Protein AF-A0A960KLU3-F1 (afdb_monomer_lite)

Foldseek 3Di:
DDDPVLVVVLVVCVPDPPRDVVVSVLWDWDWDDDPVDIDIDIDNDDDDDDDPDDPVVVVVVVVVVVVVD

Radius of gyration: 17.02 Å; chains: 1; bounding box: 36×29×41 Å

pLDDT: mean 90.77, std 8.49, range [45.31, 96.75]

Sequence (69 aa):
MHSPWIKELQAINSVHDRYNPAYWHELHHYILGFHDSTFECVARGFSVEKLELSFSEALTKATNRILEY

Secondary structure (DSSP, 8-state):
---HHHHHHHHHHTTSTT--GGGGGG-EEEEEE-SS-EEEEEES----------HHHHHHHHHHHHHT-

Structure (mmCIF, N/CA/C/O backbone):
data_AF-A0A960KLU3-F1
#
_entry.id   AF-A0A960KLU3-F1
#
loop_
_atom_site.group_PDB
_atom_site.id
_atom_site.type_symbol
_atom_site.label_atom_id
_atom_site.label_alt_id
_atom_site.label_comp_id
_atom_site.label_asym_id
_atom_site.label_entity_id
_atom_site.label_seq_id
_atom_site.pdbx_PDB_ins_code
_atom_site.Cartn_x
_atom_site.Cartn_y
_atom_site.Cartn_z
_atom_site.occupancy
_atom_site.B_iso_or_equiv
_atom_site.auth_seq_id
_atom_site.auth_comp_id
_atom_site.auth_asym_id
_atom_site.auth_atom_id
_atom_site.pdbx_PDB_model_num
ATOM 1 N N . MET A 1 1 ? -4.500 7.338 -15.818 1.00 45.31 1 MET A N 1
ATOM 2 C CA . MET A 1 1 ? -3.517 8.238 -15.171 1.00 45.31 1 MET A CA 1
ATOM 3 C C . MET A 1 1 ? -2.272 7.424 -14.863 1.00 45.31 1 MET A C 1
ATOM 5 O O . MET A 1 1 ? -2.394 6.438 -14.154 1.00 45.31 1 MET A O 1
ATOM 9 N N . HIS A 1 2 ? -1.108 7.780 -15.408 1.00 61.56 2 HIS A N 1
ATOM 10 C CA . HIS A 1 2 ? 0.153 7.110 -15.067 1.00 61.56 2 HIS A CA 1
ATOM 11 C C . HIS A 1 2 ? 0.854 7.917 -13.975 1.00 61.56 2 HIS A C 1
ATOM 13 O O . HIS A 1 2 ? 1.416 8.971 -14.266 1.00 61.56 2 HIS A O 1
ATOM 19 N N . SER A 1 3 ? 0.782 7.440 -12.730 1.00 80.62 3 SER A N 1
ATOM 20 C CA . SER A 1 3 ? 1.542 8.013 -11.614 1.00 80.62 3 SER A CA 1
ATOM 21 C C . SER A 1 3 ? 3.048 7.983 -11.936 1.00 80.62 3 SER A C 1
ATOM 23 O O . SER A 1 3 ? 3.536 6.916 -12.324 1.00 80.62 3 SER A O 1
ATOM 25 N N . PRO A 1 4 ? 3.795 9.095 -11.784 1.00 88.56 4 PRO A N 1
ATOM 26 C CA . PRO A 1 4 ? 5.253 9.102 -11.933 1.00 88.56 4 PRO A CA 1
ATOM 27 C C . PRO A 1 4 ? 5.939 8.048 -11.059 1.00 88.56 4 PRO A C 1
ATOM 29 O O . PRO A 1 4 ? 6.828 7.348 -11.533 1.00 88.56 4 PRO A O 1
ATOM 32 N N . TRP A 1 5 ? 5.432 7.833 -9.844 1.00 91.94 5 TRP A N 1
ATOM 33 C CA . TRP A 1 5 ? 5.982 6.853 -8.912 1.00 91.94 5 TRP A CA 1
ATOM 34 C C . TRP A 1 5 ? 5.894 5.413 -9.432 1.00 91.94 5 TRP A C 1
ATOM 36 O O . TRP A 1 5 ? 6.838 4.642 -9.298 1.00 91.94 5 TRP A O 1
ATOM 46 N N . ILE A 1 6 ? 4.809 5.050 -10.132 1.00 92.12 6 ILE A N 1
ATOM 47 C CA . ILE A 1 6 ? 4.712 3.727 -10.775 1.00 92.12 6 ILE A CA 1
ATOM 48 C C . ILE A 1 6 ? 5.808 3.563 -11.836 1.00 92.12 6 ILE A C 1
ATOM 50 O O . ILE A 1 6 ? 6.365 2.477 -11.965 1.00 92.12 6 ILE A O 1
ATOM 54 N N . LYS A 1 7 ? 6.146 4.623 -12.582 1.00 91.62 7 LYS A N 1
ATOM 55 C CA . LYS A 1 7 ? 7.222 4.566 -13.584 1.00 91.62 7 LYS A CA 1
ATOM 56 C C . LYS A 1 7 ? 8.595 4.409 -12.934 1.00 91.62 7 LYS A C 1
ATOM 58 O O . LYS A 1 7 ? 9.418 3.654 -13.439 1.00 91.62 7 LYS A O 1
ATOM 63 N N . GLU A 1 8 ? 8.831 5.092 -11.820 1.00 93.62 8 GLU A N 1
ATOM 64 C CA . GLU A 1 8 ? 10.066 4.952 -11.043 1.00 93.62 8 GLU A CA 1
ATOM 65 C C . GLU A 1 8 ? 10.214 3.529 -10.495 1.00 93.62 8 GLU A C 1
ATOM 67 O O . GLU A 1 8 ? 11.251 2.895 -10.687 1.00 93.62 8 GLU A O 1
ATOM 72 N N . LEU A 1 9 ? 9.148 2.978 -9.908 1.00 93.12 9 LEU A N 1
ATOM 73 C CA . LEU A 1 9 ? 9.121 1.597 -9.422 1.00 93.12 9 LEU A CA 1
ATOM 74 C C . LEU A 1 9 ? 9.321 0.578 -10.558 1.00 93.12 9 LEU A C 1
ATOM 76 O O . LEU A 1 9 ? 10.062 -0.391 -10.386 1.00 93.12 9 LEU A O 1
ATOM 80 N N . GLN A 1 10 ? 8.718 0.808 -11.732 1.00 93.56 10 GLN A N 1
ATOM 81 C CA . GLN A 1 10 ? 8.954 -0.001 -12.936 1.00 93.56 10 GLN A CA 1
A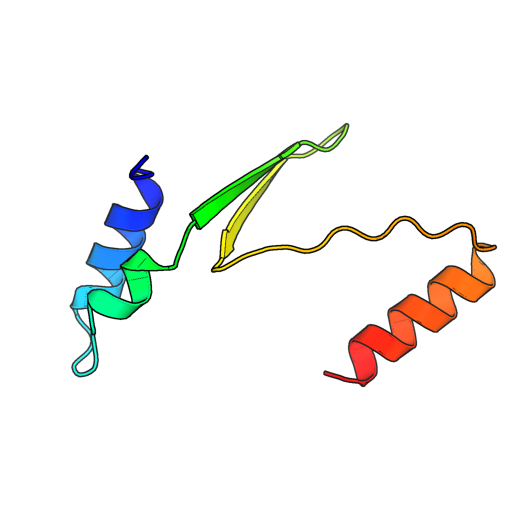TOM 82 C C . GLN A 1 10 ? 10.422 0.022 -13.354 1.00 93.56 10 GLN A C 1
ATOM 84 O O . GLN A 1 10 ? 10.989 -1.033 -13.631 1.00 93.56 10 GLN A O 1
ATOM 89 N N . ALA A 1 11 ? 11.040 1.205 -13.387 1.00 93.38 11 ALA A N 1
ATOM 90 C CA . ALA A 1 11 ? 12.440 1.360 -13.760 1.00 93.38 11 ALA A CA 1
ATOM 91 C C . ALA A 1 11 ? 13.362 0.609 -12.791 1.00 93.38 11 ALA A C 1
ATOM 93 O O . ALA A 1 11 ? 14.232 -0.132 -13.243 1.00 93.38 11 ALA A O 1
ATOM 94 N N . ILE A 1 12 ? 13.117 0.715 -11.480 1.00 93.62 12 ILE A N 1
ATOM 95 C CA . ILE A 1 12 ? 13.868 -0.028 -10.458 1.00 93.62 12 ILE A CA 1
ATOM 96 C C . ILE A 1 12 ? 13.724 -1.540 -10.668 1.00 93.62 12 ILE A C 1
ATOM 98 O O . ILE A 1 12 ? 14.721 -2.252 -10.662 1.00 93.62 12 ILE A O 1
ATOM 102 N N . ASN A 1 13 ? 12.508 -2.043 -10.904 1.00 93.31 13 ASN A N 1
ATOM 103 C CA . ASN A 1 13 ? 12.277 -3.484 -11.062 1.00 93.31 13 ASN A CA 1
ATOM 104 C C . ASN A 1 13 ? 12.717 -4.032 -12.437 1.00 93.31 13 ASN A C 1
ATOM 106 O O . ASN A 1 13 ? 12.786 -5.245 -12.629 1.00 93.31 13 ASN A O 1
ATOM 110 N N . SER A 1 14 ? 12.985 -3.163 -13.415 1.00 94.19 14 SER A N 1
ATOM 111 C CA . SER A 1 14 ? 13.313 -3.570 -14.789 1.00 94.19 14 SER A CA 1
ATOM 112 C C . SER A 1 14 ? 14.640 -4.321 -14.920 1.00 94.19 14 SER A C 1
ATOM 114 O O . SER A 1 14 ? 14.850 -5.004 -15.919 1.00 94.19 14 SER A O 1
ATOM 116 N N . VAL A 1 15 ? 15.513 -4.241 -13.908 1.00 95.75 15 VAL A N 1
ATOM 117 C CA . VAL A 1 15 ? 16.823 -4.913 -13.904 1.00 95.75 15 VAL A CA 1
ATOM 118 C C . VAL A 1 15 ? 16.747 -6.410 -13.585 1.00 95.75 15 VAL A C 1
ATOM 120 O O . VAL A 1 15 ? 17.756 -7.100 -13.689 1.00 95.75 15 VAL A O 1
ATOM 123 N N . HIS A 1 16 ? 15.589 -6.925 -13.163 1.00 92.69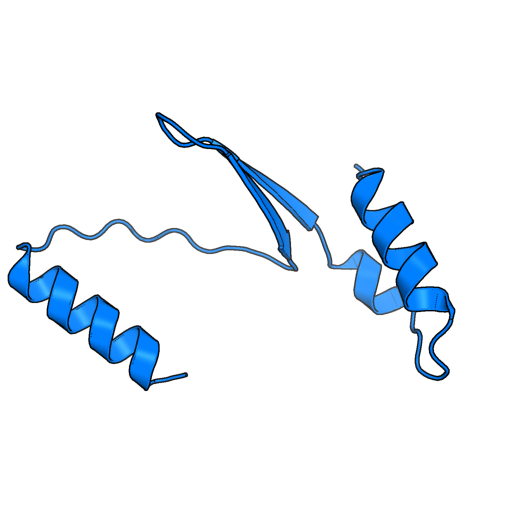 16 HIS A N 1
ATOM 124 C CA . HIS A 1 16 ? 15.439 -8.335 -12.803 1.00 92.69 16 HIS A CA 1
ATOM 125 C C . HIS A 1 16 ? 15.124 -9.204 -14.030 1.00 92.69 16 HIS A C 1
ATOM 127 O O . HIS A 1 16 ? 14.213 -8.893 -14.792 1.00 92.69 16 HIS A O 1
ATOM 133 N N . ASP A 1 17 ? 15.786 -10.359 -14.164 1.00 91.75 17 ASP A N 1
ATOM 134 C CA . ASP A 1 17 ? 15.660 -11.280 -15.317 1.00 91.75 17 ASP A CA 1
ATOM 135 C C . ASP A 1 17 ? 14.226 -11.743 -15.633 1.00 91.75 17 ASP A C 1
ATOM 137 O O . ASP A 1 17 ? 13.924 -12.163 -16.747 1.00 91.75 17 ASP A O 1
ATOM 141 N N . ARG A 1 18 ? 13.325 -11.694 -14.646 1.00 91.50 18 ARG A N 1
ATOM 142 C CA . ARG A 1 18 ? 11.905 -12.065 -14.785 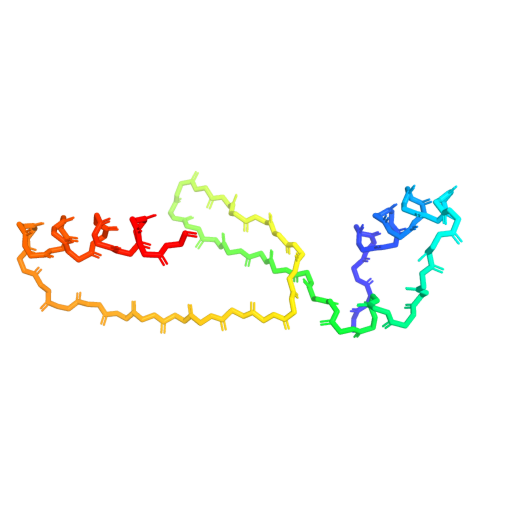1.00 91.50 18 ARG A CA 1
ATOM 143 C C . ARG A 1 18 ? 10.973 -10.857 -14.846 1.00 91.50 18 ARG A C 1
ATOM 145 O O . ARG A 1 18 ? 9.773 -10.997 -14.600 1.00 91.50 18 ARG A O 1
ATOM 152 N N . TYR A 1 19 ? 11.508 -9.673 -15.130 1.00 92.69 19 TYR A N 1
ATOM 153 C CA . TYR A 1 19 ? 10.707 -8.475 -15.301 1.00 92.69 19 TYR A CA 1
ATOM 154 C C . TYR A 1 19 ? 9.666 -8.695 -16.400 1.00 92.69 19 TYR A C 1
ATOM 156 O O . TYR A 1 19 ? 9.981 -9.073 -17.527 1.00 92.69 19 TYR A O 1
ATOM 164 N N . ASN A 1 20 ? 8.405 -8.439 -16.064 1.00 91.38 20 ASN A N 1
ATOM 165 C CA . ASN A 1 20 ? 7.312 -8.471 -17.019 1.00 91.38 20 ASN A CA 1
ATOM 166 C C . ASN A 1 20 ? 6.522 -7.155 -16.912 1.00 91.38 20 ASN A C 1
ATOM 168 O O . ASN A 1 20 ? 5.857 -6.922 -15.896 1.00 91.38 20 ASN A O 1
ATOM 172 N N . PRO A 1 21 ? 6.562 -6.302 -17.952 1.00 89.94 21 PRO A N 1
ATOM 173 C CA . PRO A 1 21 ? 5.881 -5.012 -17.943 1.00 89.94 21 PRO A CA 1
ATOM 174 C C . PRO A 1 21 ? 4.354 -5.152 -17.856 1.00 89.94 21 PRO A C 1
ATOM 176 O O . PRO A 1 21 ? 3.687 -4.242 -17.365 1.00 89.94 21 PRO A O 1
ATOM 179 N N . ALA A 1 22 ? 3.781 -6.288 -18.272 1.00 91.38 22 ALA A N 1
ATOM 180 C CA . ALA A 1 22 ? 2.338 -6.515 -18.218 1.00 91.38 22 ALA A CA 1
ATOM 181 C C . ALA A 1 22 ? 1.789 -6.430 -16.783 1.00 91.38 22 ALA A C 1
ATOM 183 O O . ALA A 1 22 ? 0.751 -5.808 -16.580 1.00 91.38 22 ALA A O 1
ATOM 184 N N . TYR A 1 23 ? 2.523 -6.930 -15.777 1.00 89.12 23 TYR A N 1
ATOM 185 C CA . TYR A 1 23 ? 2.084 -6.902 -14.371 1.00 89.12 23 TYR A CA 1
ATOM 186 C C . TYR A 1 23 ? 1.803 -5.499 -13.837 1.00 89.12 23 TYR A C 1
ATOM 188 O O . TYR A 1 23 ? 1.013 -5.331 -12.911 1.00 89.12 23 TYR A O 1
ATOM 196 N N . TRP A 1 24 ? 2.450 -4.490 -14.408 1.00 91.38 24 TRP A N 1
ATOM 197 C CA . TRP A 1 24 ? 2.320 -3.121 -13.943 1.00 91.38 24 TRP A CA 1
ATOM 198 C C . TRP A 1 24 ? 1.099 -2.392 -14.494 1.00 91.38 24 TRP A C 1
ATOM 200 O O . TRP A 1 24 ? 0.747 -1.338 -13.971 1.00 91.38 24 TRP A O 1
ATOM 210 N N . HIS A 1 25 ? 0.451 -2.935 -15.527 1.00 89.88 25 HIS A N 1
ATOM 211 C CA . HIS A 1 25 ? -0.755 -2.343 -16.112 1.00 89.88 25 HIS A CA 1
ATOM 212 C C . HIS A 1 25 ? -1.964 -2.462 -15.177 1.00 89.88 25 HIS A C 1
ATOM 214 O O . HIS A 1 25 ? -2.888 -1.661 -15.268 1.00 89.88 25 HIS A O 1
ATOM 220 N N . GLU A 1 26 ? -1.934 -3.437 -14.267 1.00 91.31 26 GLU A N 1
ATOM 221 C CA . GLU A 1 26 ? -2.973 -3.676 -13.262 1.00 91.31 26 GLU A CA 1
ATOM 222 C C . GLU A 1 26 ? -2.736 -2.897 -11.961 1.00 91.31 26 GLU A C 1
ATOM 224 O O . GLU A 1 26 ? -3.556 -2.961 -11.049 1.00 91.31 26 GLU A O 1
ATOM 229 N N . LEU A 1 27 ? -1.596 -2.211 -11.823 1.00 92.81 27 LEU A N 1
ATOM 230 C CA . LEU A 1 27 ? -1.242 -1.506 -10.598 1.00 92.81 27 LEU A CA 1
ATOM 231 C C . LEU A 1 27 ? -1.720 -0.058 -10.630 1.00 92.81 27 LEU A C 1
ATOM 233 O O . LEU A 1 27 ? -1.534 0.681 -11.596 1.00 92.81 27 LEU A O 1
ATOM 237 N N . HIS A 1 28 ? -2.278 0.357 -9.503 1.00 92.75 28 HIS A N 1
ATOM 238 C CA . HIS A 1 28 ? -2.791 1.689 -9.265 1.00 92.75 28 HIS A CA 1
ATOM 239 C C . HIS A 1 28 ? -2.053 2.323 -8.094 1.00 92.75 28 HIS A C 1
ATOM 241 O O . HIS A 1 28 ? -1.663 1.648 -7.143 1.00 92.75 28 HIS A O 1
ATOM 247 N N . HIS A 1 29 ? -1.869 3.635 -8.184 1.00 94.19 29 HIS A N 1
ATOM 248 C CA . HIS A 1 29 ? -1.284 4.431 -7.123 1.00 94.19 29 HIS A CA 1
ATOM 249 C C . HIS A 1 29 ? -2.409 5.014 -6.266 1.00 94.19 29 HIS A C 1
ATOM 251 O O . HIS A 1 29 ? -3.219 5.791 -6.775 1.00 94.19 29 HIS A O 1
ATOM 257 N N . TYR A 1 30 ? -2.461 4.625 -4.994 1.00 93.62 30 TYR A N 1
ATOM 258 C CA . TYR A 1 30 ? -3.468 5.061 -4.037 1.00 93.62 30 TYR A CA 1
ATOM 259 C C . TYR A 1 30 ? -2.862 5.994 -2.997 1.00 93.62 30 TYR A C 1
ATOM 261 O O . TYR A 1 30 ? -1.823 5.694 -2.415 1.00 93.62 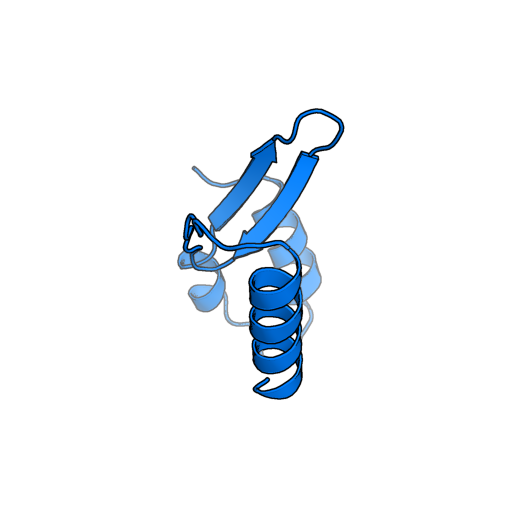30 TYR A O 1
ATOM 269 N N . ILE A 1 31 ? -3.574 7.089 -2.735 1.00 93.00 31 ILE A N 1
ATOM 270 C CA . ILE A 1 31 ? -3.278 8.041 -1.669 1.00 93.00 31 ILE A CA 1
ATOM 271 C C . ILE A 1 31 ? -4.505 8.074 -0.759 1.00 93.00 31 ILE A C 1
ATOM 273 O O . ILE A 1 31 ? -5.591 8.475 -1.181 1.00 93.00 31 ILE A O 1
ATOM 277 N N . LEU A 1 32 ? -4.340 7.618 0.478 1.00 91.25 32 LEU A N 1
ATOM 278 C CA . LEU A 1 32 ? -5.364 7.610 1.515 1.00 91.25 32 LEU A CA 1
ATOM 279 C C . LEU A 1 32 ? -5.007 8.664 2.564 1.00 91.25 32 LEU A C 1
ATOM 281 O O . LEU A 1 32 ? -4.035 8.518 3.305 1.00 91.25 32 LEU A O 1
ATOM 285 N N . GLY A 1 33 ? -5.798 9.736 2.607 1.00 93.94 33 GLY A N 1
ATOM 286 C CA . GLY A 1 33 ? -5.673 10.784 3.615 1.00 93.94 33 GLY A CA 1
ATOM 287 C C . GLY A 1 33 ? -6.388 10.398 4.908 1.00 93.94 33 GLY A C 1
ATOM 288 O O . GLY A 1 33 ? -7.583 10.104 4.897 1.00 93.94 33 GLY A O 1
ATOM 289 N N . PHE A 1 34 ? -5.660 10.433 6.016 1.00 90.62 34 PHE A N 1
ATOM 290 C CA . PHE A 1 34 ? -6.177 10.361 7.379 1.00 90.62 34 PHE A CA 1
ATOM 291 C C . PHE A 1 34 ? -6.054 11.736 8.042 1.00 90.62 34 PHE A C 1
ATOM 293 O O . PHE A 1 34 ? -5.439 12.645 7.490 1.00 90.62 34 PHE A O 1
ATOM 300 N N . HIS A 1 35 ? -6.646 11.895 9.227 1.00 91.94 35 HIS A N 1
ATOM 301 C CA . HIS A 1 35 ? -6.650 13.174 9.945 1.00 91.94 35 HIS A CA 1
ATOM 302 C C . HIS A 1 35 ? -5.234 13.754 10.131 1.00 91.94 35 HIS A C 1
ATOM 304 O O . HIS A 1 35 ? -5.023 14.934 9.871 1.00 91.94 35 HIS A O 1
ATOM 310 N N . ASP A 1 36 ? -4.267 12.909 10.509 1.00 94.50 36 ASP A N 1
ATOM 311 C CA . ASP A 1 36 ? -2.900 13.337 10.850 1.00 94.50 36 ASP A CA 1
ATOM 312 C C . ASP A 1 36 ? -1.823 12.811 9.894 1.00 94.50 36 ASP A C 1
ATOM 314 O O . ASP A 1 36 ? -0.644 13.137 10.032 1.00 94.50 36 ASP A O 1
ATOM 318 N N . SER A 1 37 ? -2.189 11.946 8.950 1.00 95.94 37 SER A N 1
ATOM 319 C CA . SER A 1 37 ? -1.216 11.253 8.112 1.00 95.94 37 SER A CA 1
ATOM 320 C C . SER A 1 37 ? -1.762 10.951 6.729 1.00 95.94 37 SER A C 1
ATOM 322 O O . SER A 1 37 ? -2.963 10.957 6.478 1.00 95.94 37 SER A O 1
ATOM 324 N N . THR A 1 38 ? -0.851 10.688 5.803 1.00 94.44 38 THR A N 1
ATOM 325 C CA . THR A 1 38 ? -1.183 10.177 4.478 1.00 94.44 38 THR A CA 1
ATOM 326 C C . THR A 1 38 ? -0.525 8.822 4.328 1.00 94.44 38 THR A C 1
ATOM 328 O O . THR A 1 38 ? 0.665 8.671 4.598 1.00 94.44 38 THR A O 1
ATOM 331 N N . PHE A 1 39 ? -1.309 7.835 3.918 1.00 92.62 39 PHE A N 1
ATOM 332 C CA . PHE A 1 39 ? -0.799 6.545 3.495 1.00 92.62 39 PHE A CA 1
ATOM 333 C C . PHE A 1 39 ? -0.807 6.497 1.974 1.00 92.62 39 PHE A C 1
ATOM 335 O O . PHE A 1 39 ? -1.826 6.765 1.340 1.00 92.62 39 PHE A O 1
ATOM 342 N N . GLU A 1 40 ? 0.331 6.148 1.396 1.00 93.94 40 GLU A N 1
ATOM 343 C CA . GLU A 1 40 ? 0.529 6.102 -0.043 1.00 93.94 40 GLU A CA 1
ATOM 344 C C . GLU A 1 40 ? 1.046 4.710 -0.431 1.00 93.94 40 GLU A C 1
ATOM 346 O O . GLU A 1 40 ? 1.960 4.182 0.207 1.00 93.94 40 GLU A O 1
ATOM 351 N N . CYS A 1 41 ? 0.432 4.067 -1.431 1.00 94.12 41 CYS A N 1
ATOM 352 C CA . CYS A 1 41 ? 0.835 2.727 -1.863 1.00 94.12 41 CYS A CA 1
ATOM 353 C C . CYS A 1 41 ? 0.519 2.427 -3.334 1.00 94.12 41 CYS A C 1
ATOM 355 O O . CYS A 1 41 ? -0.347 3.045 -3.954 1.00 94.12 41 CYS A O 1
ATOM 357 N N . VAL A 1 42 ? 1.202 1.420 -3.887 1.00 93.81 42 VAL A N 1
ATOM 358 C CA . VAL A 1 42 ? 0.906 0.859 -5.211 1.00 93.81 42 VAL A CA 1
ATOM 359 C C . VAL A 1 42 ? 0.322 -0.542 -5.050 1.00 93.81 42 VAL A C 1
ATOM 361 O O . VAL A 1 42 ? 0.973 -1.430 -4.505 1.00 93.81 42 VAL A O 1
ATOM 364 N N . ALA A 1 43 ? -0.907 -0.747 -5.525 1.00 94.06 43 ALA A N 1
ATOM 365 C CA . ALA A 1 43 ? -1.633 -2.011 -5.393 1.00 94.06 43 ALA A CA 1
ATOM 366 C C . ALA A 1 43 ? -2.573 -2.250 -6.583 1.00 94.06 43 ALA A C 1
ATOM 368 O O . ALA A 1 43 ? -2.912 -1.321 -7.314 1.00 94.06 43 ALA A O 1
ATOM 369 N N . ARG A 1 44 ? -3.039 -3.491 -6.773 1.00 93.88 44 ARG A N 1
ATOM 370 C CA . ARG A 1 44 ? -4.039 -3.810 -7.816 1.00 93.88 44 ARG A CA 1
ATOM 371 C C . ARG A 1 44 ? -5.439 -3.304 -7.475 1.00 93.88 44 ARG A C 1
ATOM 373 O O . ARG A 1 44 ? -6.235 -3.002 -8.352 1.00 93.88 44 ARG A O 1
ATOM 380 N N . GLY A 1 45 ? -5.740 -3.193 -6.190 1.00 92.94 45 GLY A N 1
ATOM 381 C CA . GLY A 1 45 ? -7.043 -2.789 -5.688 1.00 92.94 45 GLY A CA 1
ATOM 382 C C . GLY A 1 45 ? -7.012 -2.658 -4.175 1.00 92.94 45 GLY A C 1
ATOM 383 O O . GLY A 1 45 ? -6.020 -3.005 -3.534 1.00 92.94 45 GLY A O 1
ATOM 384 N N . PHE A 1 46 ? -8.107 -2.165 -3.615 1.00 91.62 46 PHE A N 1
ATOM 385 C CA . PHE A 1 46 ? -8.314 -2.072 -2.178 1.00 91.62 46 PHE A CA 1
ATOM 386 C C . PHE A 1 46 ? -9.778 -2.375 -1.851 1.00 91.62 46 PHE A C 1
ATOM 388 O O . PHE A 1 46 ? -10.658 -2.252 -2.704 1.00 91.62 46 PHE A O 1
ATOM 395 N N . SER A 1 47 ? -10.037 -2.754 -0.605 1.00 91.56 47 SER A N 1
ATOM 396 C CA . SER A 1 47 ? -11.384 -2.917 -0.060 1.00 91.56 47 SER A CA 1
ATOM 397 C C . SER A 1 47 ? -11.493 -2.148 1.247 1.00 91.56 47 SER A C 1
ATOM 399 O O . SER A 1 47 ? -10.562 -2.173 2.051 1.00 91.56 47 SER A O 1
ATOM 401 N N . VAL A 1 48 ? -12.635 -1.505 1.478 1.00 89.25 48 VAL A N 1
ATOM 402 C CA . VAL A 1 48 ? -12.924 -0.787 2.724 1.00 89.25 48 VAL A CA 1
ATOM 403 C C . VAL A 1 48 ? -14.121 -1.442 3.395 1.00 89.25 48 VAL A C 1
ATOM 405 O O . VAL A 1 48 ? -15.148 -1.667 2.760 1.00 89.25 48 VAL A O 1
ATOM 408 N N . GLU A 1 49 ? -13.993 -1.732 4.686 1.00 89.69 49 GLU A N 1
ATOM 409 C CA . GLU A 1 49 ? -15.058 -2.285 5.520 1.00 89.69 49 GLU A CA 1
ATOM 410 C C . GLU A 1 49 ? -15.207 -1.402 6.761 1.00 89.69 49 GLU A C 1
ATOM 412 O O . GLU A 1 49 ? -14.229 -1.144 7.465 1.00 89.69 49 GLU A O 1
ATOM 417 N N . LYS A 1 50 ? -16.431 -0.945 7.039 1.00 89.88 50 LYS A N 1
ATOM 418 C CA . LYS A 1 50 ? -16.762 -0.281 8.302 1.00 89.88 50 LYS A CA 1
ATOM 419 C C . LYS A 1 50 ? -17.303 -1.324 9.272 1.00 89.88 50 LYS A C 1
ATOM 421 O O . LYS A 1 50 ? -18.207 -2.079 8.927 1.00 89.88 50 LYS A O 1
ATOM 426 N N . LEU A 1 51 ? -16.765 -1.335 10.485 1.00 89.50 51 LEU A N 1
ATOM 427 C CA . LEU A 1 51 ? -17.178 -2.236 11.552 1.00 89.50 51 LEU A CA 1
ATOM 428 C C . LEU A 1 51 ? -17.831 -1.443 12.678 1.00 89.50 51 LEU A C 1
ATOM 430 O O . LEU A 1 51 ? -17.248 -0.482 13.172 1.00 89.50 51 LEU A O 1
ATOM 434 N N . GLU A 1 52 ? -19.021 -1.865 13.091 1.00 93.94 52 GLU A N 1
ATOM 435 C CA . GLU A 1 52 ? -19.689 -1.360 14.293 1.00 93.94 52 GLU A CA 1
ATOM 436 C C . GLU A 1 52 ? -19.564 -2.424 15.378 1.00 93.94 52 GLU A C 1
ATOM 438 O O . GLU A 1 52 ? -20.403 -3.307 15.513 1.00 93.94 52 GLU A O 1
ATOM 443 N N . LEU A 1 53 ? -18.432 -2.386 16.080 1.00 94.69 53 LEU A N 1
ATOM 444 C CA . LEU A 1 53 ? -18.039 -3.361 17.092 1.00 94.69 53 LEU A CA 1
ATOM 445 C C . LEU A 1 53 ? -17.627 -2.639 18.371 1.00 94.69 53 LEU A C 1
ATOM 447 O O . LEU A 1 53 ? -17.129 -1.509 18.325 1.00 94.69 53 LEU A O 1
ATOM 451 N N . SER A 1 54 ? -17.763 -3.314 19.510 1.00 96.50 54 SER A N 1
ATOM 452 C CA . SER A 1 54 ? -17.052 -2.892 20.713 1.00 96.50 54 SER A CA 1
ATOM 453 C C . SER A 1 54 ? -15.537 -3.009 20.504 1.00 96.50 54 SER A C 1
ATOM 455 O O . SER A 1 54 ? -15.051 -3.762 19.656 1.00 96.50 54 SER A O 1
ATOM 457 N N . PHE A 1 55 ? -14.759 -2.286 21.311 1.00 92.94 55 PHE A N 1
ATOM 458 C CA . PHE A 1 55 ? -13.300 -2.309 21.202 1.00 92.94 55 PHE A CA 1
ATOM 459 C C . PHE A 1 55 ? -12.711 -3.721 21.381 1.00 92.94 55 PHE A C 1
ATOM 461 O O . PHE A 1 55 ? -11.789 -4.101 20.661 1.00 92.94 55 PHE A O 1
ATOM 468 N N . SER A 1 56 ? -13.277 -4.526 22.290 1.00 96.75 56 SER A N 1
ATOM 469 C CA . SER A 1 56 ? -12.829 -5.907 22.519 1.00 96.75 56 SER A CA 1
ATOM 470 C C . SER A 1 56 ? -13.053 -6.787 21.290 1.00 96.75 56 SER A C 1
ATOM 472 O O . SER A 1 56 ? -12.158 -7.525 20.888 1.00 96.75 56 SER A O 1
ATOM 474 N N . GLU A 1 57 ? -14.230 -6.693 20.668 1.00 96.62 57 GLU A N 1
ATOM 475 C CA . GLU A 1 57 ? -14.560 -7.458 19.460 1.00 96.62 57 GLU A CA 1
ATOM 476 C C . GLU A 1 57 ? -13.694 -7.028 18.272 1.00 96.62 57 GLU A C 1
ATOM 478 O O . GLU A 1 57 ? -13.231 -7.871 17.500 1.00 96.62 57 GLU A O 1
ATOM 483 N N . ALA A 1 58 ? -13.425 -5.724 18.147 1.00 94.38 58 ALA A N 1
ATOM 484 C CA . ALA A 1 58 ? -12.517 -5.198 17.136 1.00 94.38 58 ALA A CA 1
ATOM 485 C C . ALA A 1 58 ? -11.094 -5.757 17.309 1.00 94.38 58 ALA A C 1
ATOM 487 O O . ALA A 1 58 ? -10.487 -6.182 16.324 1.00 94.38 58 ALA A O 1
ATOM 488 N N . LEU A 1 59 ? -10.585 -5.822 18.546 1.00 95.12 59 LEU A N 1
ATOM 489 C CA . LEU A 1 59 ? -9.260 -6.367 18.851 1.00 95.12 59 LEU A CA 1
ATOM 490 C C . LEU A 1 59 ? -9.161 -7.858 18.497 1.00 95.12 59 LEU A C 1
ATOM 492 O O . LEU A 1 59 ? -8.202 -8.280 17.848 1.00 95.12 59 LEU A O 1
ATOM 496 N N . THR A 1 60 ? -10.172 -8.651 18.861 1.00 95.88 60 THR A N 1
ATOM 497 C CA . THR A 1 60 ? -10.248 -10.070 18.490 1.00 95.88 60 THR A CA 1
ATOM 498 C C . THR A 1 60 ? -10.285 -10.249 16.971 1.00 95.88 60 THR A C 1
ATOM 500 O O . THR A 1 60 ? -9.498 -11.024 16.429 1.00 95.88 60 THR A O 1
ATOM 503 N N . LYS A 1 61 ? -11.137 -9.495 16.258 1.00 93.44 61 LYS A N 1
ATOM 504 C CA . LYS A 1 61 ? -11.251 -9.590 14.792 1.00 93.44 61 LYS A CA 1
ATOM 505 C C . LYS A 1 61 ? -9.954 -9.184 14.085 1.00 93.44 61 LYS A C 1
ATOM 507 O O . LYS A 1 61 ? -9.552 -9.855 13.138 1.00 93.44 61 LYS A O 1
ATOM 512 N N . ALA A 1 62 ? -9.289 -8.122 14.539 1.00 91.94 62 ALA A N 1
ATOM 513 C CA . ALA A 1 62 ? -8.002 -7.698 13.990 1.00 91.94 62 ALA A CA 1
ATOM 514 C C . ALA A 1 62 ? -6.908 -8.754 14.209 1.00 91.94 62 ALA A C 1
ATOM 516 O O . ALA A 1 62 ? -6.154 -9.053 13.287 1.00 91.94 62 ALA A O 1
ATOM 517 N N . THR A 1 63 ? -6.860 -9.361 15.398 1.00 94.69 63 THR A N 1
ATOM 518 C CA . THR A 1 63 ? -5.861 -10.387 15.736 1.00 94.69 63 THR A CA 1
ATOM 519 C C . THR A 1 63 ? -6.036 -11.638 14.879 1.00 94.69 63 THR A C 1
ATOM 521 O O . THR A 1 63 ? -5.066 -12.111 14.295 1.00 94.69 63 THR A O 1
ATOM 524 N N . ASN A 1 64 ? -7.272 -12.127 14.724 1.00 94.62 64 ASN A N 1
ATOM 525 C CA . ASN A 1 64 ? -7.556 -13.283 13.869 1.00 94.62 64 ASN A CA 1
ATOM 526 C C . ASN A 1 64 ? -7.142 -13.022 12.417 1.00 94.62 64 ASN A C 1
ATOM 528 O O . ASN A 1 64 ? -6.479 -13.854 11.815 1.00 94.62 64 ASN A O 1
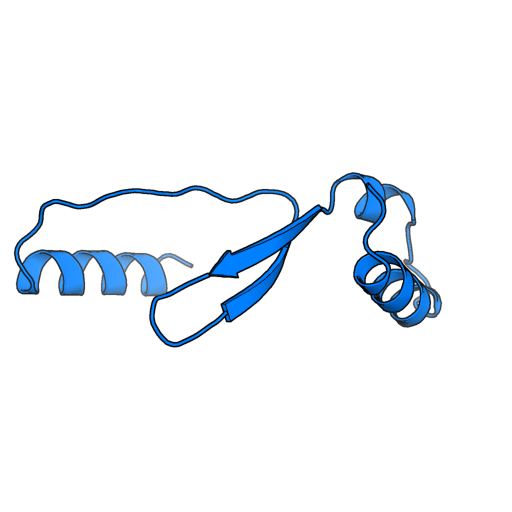ATOM 532 N N . ARG A 1 65 ? -7.425 -11.824 11.887 1.00 90.75 65 ARG A N 1
ATOM 533 C CA . ARG A 1 65 ? -6.993 -11.441 10.534 1.00 90.75 65 ARG A CA 1
ATOM 534 C C . ARG A 1 65 ? -5.481 -11.456 10.357 1.00 90.75 65 ARG A C 1
ATOM 536 O O . ARG A 1 65 ? -5.026 -11.813 9.286 1.00 90.75 65 ARG A O 1
ATOM 543 N N . ILE A 1 66 ? -4.713 -11.050 11.365 1.00 91.62 66 ILE 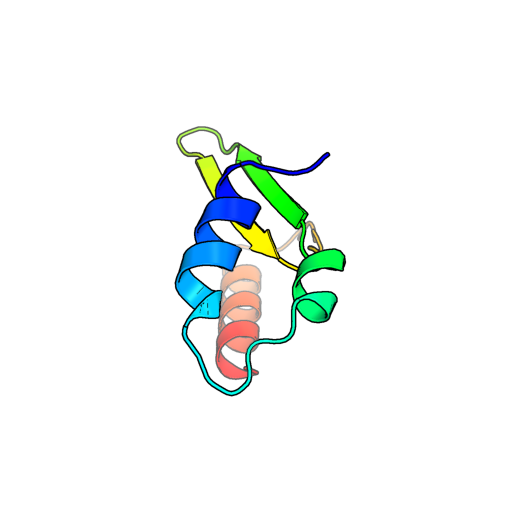A N 1
ATOM 544 C CA . ILE A 1 66 ? -3.245 -11.060 11.280 1.00 91.62 66 ILE A CA 1
ATOM 545 C C . ILE A 1 66 ? -2.707 -12.495 11.309 1.00 91.62 66 ILE A C 1
ATOM 547 O O . ILE A 1 66 ? -1.726 -12.779 10.636 1.00 91.62 66 ILE A O 1
ATOM 551 N N . LEU A 1 67 ? -3.338 -13.386 12.080 1.00 92.12 67 LEU A N 1
ATOM 552 C CA . LEU A 1 67 ? -2.914 -14.782 12.230 1.00 92.12 67 LEU A CA 1
ATOM 553 C C . LEU A 1 67 ? -3.357 -15.697 11.076 1.00 92.12 67 LEU A C 1
ATOM 555 O O . LEU A 1 67 ? -2.797 -16.776 10.914 1.00 92.12 67 LEU A O 1
ATOM 559 N N . GLU A 1 68 ? -4.381 -15.303 10.317 1.00 82.44 68 GLU A N 1
ATOM 560 C CA . GLU A 1 68 ? -4.909 -16.055 9.169 1.00 82.44 68 GLU A CA 1
ATOM 561 C C . GLU A 1 68 ? -4.128 -15.823 7.855 1.00 82.44 68 GLU A C 1
ATOM 563 O O . GLU A 1 68 ? -4.419 -16.491 6.861 1.00 82.44 68 GLU A O 1
ATOM 568 N N . TYR A 1 69 ? -3.149 -14.909 7.843 1.00 53.53 69 TYR A N 1
ATOM 569 C CA . TYR A 1 69 ? -2.212 -14.671 6.730 1.00 53.53 69 TYR A CA 1
ATOM 570 C C . TYR A 1 69 ? -0.861 -15.351 6.970 1.00 53.53 69 TYR A C 1
ATOM 572 O O . TYR A 1 69 ? -0.263 -15.800 5.964 1.00 53.53 69 TYR A O 1
#